Protein AF-A0A8J2NNX3-F1 (afdb_monomer)

Solvent-accessible surface area (backbone atoms only — not comparable to full-atom values): 7946 Å² total; per-residue (Å²): 72,58,47,74,37,87,92,72,39,28,46,31,39,68,64,75,93,62,62,38,69,48,64,54,95,54,69,55,56,80,64,44,54,41,25,38,30,28,72,36,76,46,53,75,44,78,19,30,40,40,38,24,59,62,58,70,90,72,60,88,54,65,80,77,50,51,93,92,36,56,54,78,36,91,60,36,52,43,49,64,31,69,90,48,51,91,69,64,42,64,74,34,50,49,31,35,29,37,44,86,41,35,37,42,38,49,40,95,87,47,73,50,77,45,76,80,49,72,67,92,48,67,27,24,45,35,37,34,62,37,48,41,59,33,28,38,29,63,46,67,72,126

Structure (mmCIF, N/CA/C/O backbone):
data_AF-A0A8J2NNX3-F1
#
_entry.id   AF-A0A8J2NNX3-F1
#
loop_
_atom_site.group_PDB
_atom_site.id
_atom_site.type_symbol
_atom_site.label_atom_id
_atom_site.label_alt_id
_atom_site.label_comp_id
_atom_site.label_asym_id
_atom_site.label_entity_id
_atom_site.label_seq_id
_atom_site.pdbx_PDB_ins_code
_atom_site.Cartn_x
_atom_site.Cartn_y
_atom_site.Cartn_z
_atom_site.occupancy
_atom_site.B_iso_or_equiv
_atom_site.auth_seq_id
_atom_site.auth_comp_id
_atom_site.auth_asym_id
_atom_site.auth_atom_id
_atom_site.pdbx_PDB_model_num
ATOM 1 N N . ASN A 1 1 ? -4.034 -7.018 14.768 1.00 82.81 1 ASN A N 1
ATOM 2 C CA . ASN A 1 1 ? -3.205 -5.822 15.051 1.00 82.81 1 ASN A CA 1
ATOM 3 C C . ASN A 1 1 ? -3.679 -4.604 14.271 1.00 82.81 1 ASN A C 1
ATOM 5 O O . ASN A 1 1 ? -3.514 -3.492 14.761 1.00 82.81 1 ASN A O 1
ATOM 9 N N . ILE A 1 2 ? -4.330 -4.809 13.121 1.00 87.69 2 ILE A N 1
ATOM 10 C CA . ILE A 1 2 ? -5.082 -3.781 12.395 1.00 87.69 2 ILE A CA 1
ATOM 11 C C . ILE A 1 2 ? -6.574 -4.102 12.469 1.00 87.69 2 ILE A C 1
ATOM 13 O O . ILE A 1 2 ? -6.949 -5.272 12.395 1.00 87.69 2 ILE A O 1
ATOM 17 N N . GLU A 1 3 ? -7.391 -3.068 12.614 1.00 91.00 3 GLU A N 1
ATOM 18 C CA . GLU A 1 3 ? -8.832 -3.091 12.386 1.00 91.00 3 GLU A CA 1
ATOM 19 C C . GLU A 1 3 ? -9.129 -2.556 10.983 1.00 91.00 3 GLU A C 1
ATOM 21 O O . GLU A 1 3 ? -8.626 -1.490 10.618 1.00 91.00 3 GLU A O 1
ATOM 26 N N . ILE A 1 4 ? -9.939 -3.282 10.210 1.00 90.69 4 ILE A N 1
ATOM 27 C CA . ILE A 1 4 ? -10.430 -2.821 8.910 1.00 90.69 4 ILE A CA 1
ATOM 28 C C . ILE A 1 4 ? -11.867 -2.327 9.082 1.00 90.69 4 ILE A C 1
ATOM 30 O O . ILE A 1 4 ? -12.736 -3.063 9.545 1.00 90.69 4 ILE A O 1
ATOM 34 N N . LEU A 1 5 ? -12.103 -1.070 8.723 1.00 92.56 5 LEU A N 1
ATOM 35 C CA . LEU A 1 5 ? -13.346 -0.334 8.930 1.00 92.56 5 LEU A CA 1
ATOM 36 C C . LEU A 1 5 ? -13.915 0.153 7.588 1.00 92.56 5 LEU A C 1
ATOM 38 O O . LEU A 1 5 ? -13.290 0.010 6.537 1.00 92.56 5 LEU A O 1
ATOM 42 N N . GLN A 1 6 ? -15.118 0.736 7.633 1.00 90.12 6 GLN A N 1
ATOM 43 C CA . GLN A 1 6 ? -15.771 1.402 6.493 1.00 90.12 6 GLN A CA 1
ATOM 44 C C . GLN A 1 6 ? -15.835 0.544 5.217 1.00 90.12 6 GLN A C 1
ATOM 46 O O . GLN A 1 6 ? -15.585 1.014 4.113 1.00 90.12 6 GLN A O 1
ATOM 51 N N . GLY A 1 7 ? -16.171 -0.739 5.370 1.00 87.50 7 GLY A N 1
ATOM 52 C CA . GLY A 1 7 ? -16.328 -1.642 4.228 1.00 87.50 7 GLY A CA 1
ATOM 53 C C . GLY A 1 7 ? -15.017 -2.025 3.537 1.00 87.50 7 GLY A C 1
ATOM 54 O O . GLY A 1 7 ? -15.062 -2.454 2.392 1.00 87.50 7 GLY A O 1
ATOM 55 N N . GLY A 1 8 ? -13.868 -1.888 4.207 1.00 89.25 8 GLY A N 1
ATOM 56 C CA . GLY A 1 8 ? -12.572 -2.313 3.664 1.00 89.25 8 GLY A CA 1
ATOM 57 C C . GLY A 1 8 ? -11.599 -1.176 3.371 1.00 89.25 8 GLY A C 1
ATOM 58 O O . GLY A 1 8 ? -10.435 -1.435 3.082 1.00 89.25 8 GLY A O 1
ATOM 59 N N . THR A 1 9 ? -12.048 0.076 3.448 1.00 90.19 9 THR A N 1
ATOM 60 C CA . THR A 1 9 ? -11.264 1.229 2.988 1.00 90.19 9 THR A CA 1
ATOM 61 C C . THR A 1 9 ? -10.408 1.857 4.077 1.00 90.19 9 THR A C 1
ATOM 63 O O . THR A 1 9 ? -9.417 2.502 3.752 1.00 90.19 9 THR A O 1
ATOM 66 N N . VAL A 1 10 ? -10.732 1.658 5.359 1.00 93.19 10 VAL A N 1
ATOM 67 C CA . VAL A 1 10 ? -9.996 2.260 6.480 1.00 93.19 10 VAL A CA 1
ATOM 68 C C . VAL A 1 10 ? -9.236 1.195 7.257 1.00 93.19 10 VAL A C 1
ATOM 70 O O . VAL A 1 10 ? -9.829 0.232 7.729 1.00 93.19 10 VAL A O 1
ATOM 73 N N . ALA A 1 11 ? -7.935 1.403 7.448 1.00 92.50 11 ALA A N 1
ATOM 74 C CA . ALA A 1 11 ? -7.062 0.560 8.256 1.00 92.50 11 ALA A CA 1
ATOM 75 C C . ALA A 1 11 ? -6.572 1.332 9.487 1.00 92.50 11 ALA A C 1
ATOM 77 O O . ALA A 1 11 ? -5.859 2.331 9.363 1.00 92.50 11 ALA A O 1
ATOM 78 N N . LYS A 1 12 ? -6.931 0.858 10.682 1.00 92.31 12 LYS A N 1
ATOM 79 C CA . LYS A 1 12 ? -6.552 1.464 11.965 1.00 92.31 12 LYS A CA 1
ATOM 80 C C . LYS A 1 12 ? -5.660 0.527 12.770 1.00 92.31 12 LYS A C 1
ATOM 82 O O . LYS A 1 12 ? -6.015 -0.625 13.008 1.00 92.31 12 LYS A O 1
ATOM 87 N N . THR A 1 13 ? -4.511 1.011 13.235 1.00 89.94 13 THR A N 1
ATOM 88 C CA . THR A 1 13 ? -3.661 0.248 14.159 1.00 89.94 13 THR A CA 1
ATOM 89 C C . THR A 1 13 ? -4.328 0.184 15.532 1.00 89.94 13 THR A C 1
ATOM 91 O O . THR A 1 13 ? -4.681 1.229 16.080 1.00 89.94 13 THR A O 1
ATOM 94 N N . ILE A 1 14 ? -4.465 -1.016 16.100 1.00 83.62 14 ILE A N 1
ATOM 95 C CA . ILE A 1 14 ? -4.967 -1.200 17.468 1.00 83.62 14 ILE A CA 1
ATOM 96 C C . ILE A 1 14 ? -3.770 -1.265 18.427 1.00 83.62 14 ILE A C 1
ATOM 98 O O . ILE A 1 14 ? -3.362 -0.251 18.976 1.00 83.62 14 ILE A O 1
ATOM 102 N N . GLN A 1 15 ? -3.176 -2.452 18.583 1.00 73.38 15 GLN A N 1
ATOM 103 C CA . GLN A 1 15 ? -1.977 -2.739 19.373 1.00 73.38 15 GLN A CA 1
ATOM 104 C C . GLN A 1 15 ? -1.273 -3.978 18.798 1.00 73.38 15 GLN A C 1
ATOM 106 O O . GLN A 1 15 ? -1.914 -4.851 18.200 1.00 73.38 15 GLN A O 1
ATOM 111 N N . GLY A 1 16 ? 0.046 -4.061 18.977 1.00 70.31 16 GLY A N 1
ATOM 112 C CA . GLY A 1 16 ? 0.861 -5.216 18.600 1.00 70.31 16 GLY A CA 1
ATOM 113 C C . GLY A 1 16 ? 2.276 -4.835 18.162 1.00 70.31 16 GLY A C 1
ATOM 114 O O . GLY A 1 16 ? 2.608 -3.659 18.070 1.00 70.31 16 GLY A O 1
ATOM 115 N N . TYR A 1 17 ? 3.096 -5.844 17.866 1.00 66.12 17 TYR A N 1
ATOM 116 C CA . TYR A 1 17 ? 4.494 -5.672 17.435 1.00 66.12 17 TYR A CA 1
ATOM 117 C C . TYR A 1 17 ? 4.780 -6.248 16.034 1.00 66.12 17 TYR A C 1
ATOM 119 O O . TYR A 1 17 ? 5.909 -6.204 15.566 1.00 66.12 17 TYR A O 1
ATOM 127 N N . SER A 1 18 ? 3.774 -6.816 15.360 1.00 67.12 18 SER A N 1
ATOM 128 C CA . SER A 1 18 ? 3.903 -7.457 14.039 1.00 67.12 18 SER A CA 1
ATOM 129 C C . SER A 1 18 ? 2.583 -7.422 13.258 1.00 67.12 18 SER A C 1
ATOM 131 O O . SER A 1 18 ? 1.568 -6.989 13.800 1.00 67.12 18 SER A O 1
ATOM 133 N N . ARG A 1 19 ? 2.548 -7.923 12.014 1.00 69.12 19 ARG A N 1
ATOM 134 C CA . ARG A 1 19 ? 1.306 -8.115 11.225 1.00 69.12 19 ARG A CA 1
ATOM 135 C C . ARG A 1 19 ? 0.522 -6.816 10.993 1.00 69.12 19 ARG A C 1
ATOM 137 O O . ARG A 1 19 ? -0.681 -6.752 11.255 1.00 69.12 19 ARG A O 1
ATOM 144 N N . PHE A 1 20 ? 1.221 -5.794 10.507 1.00 83.50 20 PHE A N 1
ATOM 145 C CA . PHE A 1 20 ? 0.649 -4.494 10.165 1.00 83.50 20 PHE A CA 1
ATOM 146 C C . PHE A 1 20 ? 0.503 -4.283 8.651 1.00 83.50 20 PHE A C 1
ATOM 148 O O . PHE A 1 20 ? 0.534 -3.160 8.168 1.00 83.50 20 PHE A O 1
ATOM 155 N N . ILE A 1 21 ? 0.329 -5.361 7.892 1.00 89.06 21 ILE A N 1
ATOM 156 C CA . ILE A 1 21 ? 0.328 -5.307 6.431 1.00 89.06 21 ILE A CA 1
ATOM 157 C C . ILE A 1 21 ? -1.111 -5.371 5.925 1.00 89.06 21 ILE A C 1
ATOM 159 O O . ILE A 1 21 ? -1.865 -6.266 6.311 1.00 89.06 21 ILE A O 1
ATOM 163 N N . VAL A 1 22 ? -1.472 -4.437 5.050 1.00 90.88 22 VAL A N 1
ATOM 164 C CA . VAL A 1 22 ? -2.743 -4.410 4.320 1.00 90.88 22 VAL A CA 1
ATOM 165 C C . VAL A 1 22 ? -2.486 -4.370 2.819 1.00 90.88 22 VAL A C 1
ATOM 167 O O . VAL A 1 22 ? -1.443 -3.895 2.367 1.00 90.88 22 VAL A O 1
ATOM 170 N N . PHE A 1 23 ? -3.448 -4.874 2.055 1.00 93.00 23 PHE A N 1
ATOM 171 C CA . PHE A 1 23 ? -3.396 -4.951 0.599 1.00 93.00 23 PHE A CA 1
ATOM 172 C C . PHE A 1 23 ? -4.667 -4.352 -0.000 1.00 93.00 23 PHE A C 1
ATOM 174 O O . PHE A 1 23 ? -5.698 -4.309 0.672 1.00 93.00 23 PHE A O 1
ATOM 181 N N . THR A 1 24 ? -4.617 -3.944 -1.268 1.00 93.00 24 THR A N 1
ATOM 182 C CA . THR A 1 24 ? -5.851 -3.780 -2.048 1.00 93.00 24 THR A CA 1
ATOM 183 C C . THR A 1 24 ? -6.567 -5.123 -2.181 1.00 93.00 24 THR A C 1
ATOM 185 O O . THR A 1 24 ? -5.941 -6.181 -2.175 1.00 93.00 24 THR A O 1
ATOM 188 N N . ASP A 1 25 ? -7.889 -5.090 -2.298 1.00 91.31 25 ASP A N 1
ATOM 189 C CA . ASP A 1 25 ? -8.729 -6.283 -2.457 1.00 91.31 25 ASP A CA 1
ATOM 190 C C . ASP A 1 25 ? -8.695 -6.847 -3.887 1.00 91.31 25 ASP A C 1
ATOM 192 O O . ASP A 1 25 ? -8.944 -8.032 -4.106 1.00 91.31 25 ASP A O 1
ATOM 196 N N . ARG A 1 26 ? -8.318 -6.011 -4.859 1.00 93.31 26 ARG A N 1
ATOM 197 C CA . ARG A 1 26 ? -8.126 -6.380 -6.261 1.00 93.31 26 ARG A CA 1
ATOM 198 C C . ARG A 1 26 ? -6.739 -6.009 -6.791 1.00 93.31 26 ARG A C 1
ATOM 200 O O . ARG A 1 26 ? -6.072 -5.128 -6.231 1.00 93.31 26 ARG A O 1
ATOM 207 N N . PRO A 1 27 ? -6.336 -6.621 -7.918 1.00 94.25 27 PRO A N 1
ATOM 208 C CA . PRO A 1 27 ? -5.213 -6.134 -8.693 1.00 94.25 27 PRO A CA 1
ATOM 209 C C . PRO A 1 27 ? -5.405 -4.681 -9.142 1.00 94.25 27 PRO A C 1
ATOM 211 O O . PRO A 1 27 ? -6.515 -4.241 -9.457 1.00 94.25 27 PRO A O 1
ATOM 214 N N . VAL A 1 28 ? -4.290 -3.969 -9.212 1.00 91.56 28 VAL A N 1
ATOM 215 C CA . VAL A 1 28 ? -4.136 -2.597 -9.685 1.00 91.56 28 VAL A CA 1
ATOM 216 C C . VAL A 1 28 ? -3.559 -2.646 -11.098 1.00 91.56 28 VAL A C 1
ATOM 218 O O . VAL A 1 28 ? -2.609 -3.388 -11.368 1.00 91.56 28 VAL A O 1
ATOM 221 N N . ASN A 1 29 ? -4.128 -1.866 -12.013 1.00 90.88 29 ASN A N 1
ATOM 222 C CA . ASN A 1 29 ? -3.640 -1.794 -13.385 1.00 90.88 29 ASN A CA 1
ATOM 223 C C . ASN A 1 29 ? -2.346 -0.976 -13.486 1.00 90.88 29 ASN A C 1
ATOM 225 O O . ASN A 1 29 ? -2.053 -0.096 -12.676 1.00 90.88 29 ASN A O 1
ATOM 229 N N . VAL A 1 30 ? -1.571 -1.217 -14.542 1.00 89.44 30 VAL A N 1
ATOM 230 C CA . VAL A 1 30 ? -0.433 -0.351 -14.867 1.00 89.44 30 VAL A CA 1
ATOM 231 C C . VAL A 1 30 ? -0.941 1.072 -15.125 1.00 89.44 30 VAL A C 1
ATOM 233 O O . VAL A 1 30 ? -1.893 1.276 -15.874 1.00 89.44 30 VAL A O 1
ATOM 236 N N . ASN A 1 31 ? -0.270 2.053 -14.526 1.00 88.62 31 ASN A N 1
ATOM 237 C CA . ASN A 1 31 ? -0.619 3.476 -14.474 1.00 88.62 31 ASN A CA 1
ATOM 238 C C . ASN A 1 31 ? -1.875 3.829 -13.659 1.00 88.62 31 ASN A C 1
ATOM 240 O O . ASN A 1 31 ? -2.218 5.008 -13.589 1.00 88.62 31 ASN A O 1
ATOM 244 N N . GLU A 1 32 ? -2.530 2.865 -13.012 1.00 89.81 32 GLU A N 1
ATOM 245 C CA . GLU A 1 32 ? -3.597 3.156 -12.056 1.00 89.81 32 GLU A CA 1
ATOM 246 C C . GLU A 1 32 ? -2.998 3.745 -10.775 1.00 89.81 32 GLU A C 1
ATOM 248 O O . GLU A 1 32 ? -2.042 3.210 -10.203 1.00 89.81 32 GLU A O 1
ATOM 253 N N . LYS A 1 33 ? -3.545 4.884 -10.349 1.00 87.56 33 LYS A N 1
ATOM 254 C CA . LYS A 1 33 ? -3.095 5.603 -9.159 1.00 87.56 33 LYS A CA 1
ATOM 255 C C . LYS A 1 33 ? -3.770 5.048 -7.919 1.00 87.56 33 LYS A C 1
ATOM 257 O O . LYS A 1 33 ? -4.994 5.010 -7.832 1.00 87.56 33 LYS A O 1
ATOM 262 N N . VAL A 1 34 ? -2.958 4.704 -6.931 1.00 89.19 34 VAL A N 1
ATOM 263 C CA . VAL A 1 34 ? -3.413 4.298 -5.606 1.00 89.19 34 VAL A CA 1
ATOM 264 C C . VAL A 1 34 ? -3.017 5.383 -4.620 1.00 89.19 34 VAL A C 1
ATOM 266 O O . VAL A 1 34 ? -1.832 5.666 -4.454 1.00 89.19 34 VAL A O 1
ATOM 269 N N . GLY A 1 35 ? -4.002 6.006 -3.982 1.00 89.25 35 GLY A N 1
ATOM 270 C CA . GLY A 1 35 ? -3.788 6.945 -2.891 1.00 89.25 35 GLY A CA 1
ATOM 271 C C . GLY A 1 35 ? -4.028 6.274 -1.547 1.00 89.25 35 GLY A C 1
ATOM 272 O O . GLY A 1 35 ? -5.029 5.588 -1.360 1.00 89.25 35 GLY A O 1
ATOM 273 N N . PHE A 1 36 ? -3.140 6.501 -0.586 1.00 89.31 36 PHE A N 1
ATOM 274 C CA . PHE A 1 36 ? -3.436 6.266 0.824 1.00 89.31 36 PHE A CA 1
ATOM 275 C C . PHE A 1 36 ? -3.385 7.588 1.567 1.00 89.31 36 PHE A C 1
ATOM 277 O O . PHE A 1 36 ? -2.355 8.259 1.590 1.00 89.31 36 PHE A O 1
ATOM 284 N N . ARG A 1 37 ? -4.495 7.971 2.188 1.00 90.75 37 ARG A N 1
ATOM 285 C CA . ARG A 1 37 ? -4.585 9.193 2.981 1.00 90.75 37 ARG A CA 1
ATOM 286 C C . ARG A 1 37 ? -4.405 8.867 4.456 1.00 90.75 37 ARG A C 1
ATOM 288 O O . ARG A 1 37 ? -5.086 7.989 4.988 1.00 90.75 37 ARG A O 1
ATOM 295 N N . LEU A 1 38 ? -3.508 9.583 5.128 1.00 90.31 38 LEU A N 1
ATOM 296 C CA . LEU A 1 38 ? -3.309 9.436 6.568 1.00 90.31 38 LEU A CA 1
ATOM 297 C C . LEU A 1 38 ? -4.394 10.218 7.316 1.00 90.31 38 LEU A C 1
ATOM 299 O O . LEU A 1 38 ? -4.371 11.441 7.313 1.00 90.31 38 LEU A O 1
ATOM 303 N N . LEU A 1 39 ? -5.334 9.539 7.967 1.00 92.31 39 LEU A N 1
ATOM 304 C CA . LEU A 1 39 ? -6.410 10.184 8.732 1.00 92.31 39 LEU A CA 1
ATOM 305 C C . LEU A 1 39 ? -5.985 10.565 10.153 1.00 92.31 39 LEU A C 1
ATOM 307 O O . LEU A 1 39 ? -6.479 11.545 10.695 1.00 92.31 39 LEU A O 1
ATOM 311 N N . GLN A 1 40 ? -5.081 9.789 10.754 1.00 92.88 40 GLN A N 1
ATOM 312 C CA . GLN A 1 40 ? -4.580 10.031 12.107 1.00 92.88 40 GLN A CA 1
ATOM 313 C C . GLN A 1 40 ? -3.090 9.705 12.174 1.00 92.88 40 GLN A C 1
ATOM 315 O O . GLN A 1 40 ? -2.696 8.572 11.883 1.00 92.88 40 GLN A O 1
ATOM 320 N N . LYS A 1 41 ? -2.269 10.676 12.586 1.00 88.44 41 LYS A N 1
ATOM 321 C CA . LYS A 1 41 ? -0.816 10.540 12.703 1.00 88.44 41 LYS A CA 1
ATOM 322 C C . LYS A 1 41 ? -0.425 10.251 14.148 1.00 88.44 41 LYS A C 1
ATOM 324 O O . LYS A 1 41 ? -0.243 11.151 14.962 1.00 88.44 41 LYS A O 1
ATOM 329 N N . GLY A 1 42 ? -0.248 8.969 14.440 1.00 88.69 42 GLY A N 1
ATOM 330 C CA . GLY A 1 42 ? 0.463 8.506 15.626 1.00 88.69 42 GLY A CA 1
ATOM 331 C C . GLY A 1 42 ? 1.964 8.325 15.372 1.00 88.69 42 GLY A C 1
ATOM 332 O O . GLY A 1 42 ? 2.583 9.067 14.606 1.00 88.69 42 GLY A O 1
ATOM 333 N N . TRP A 1 43 ? 2.557 7.314 16.007 1.00 86.12 43 TRP A N 1
ATOM 334 C CA . TRP A 1 43 ? 3.957 6.943 15.793 1.00 86.12 43 TRP A CA 1
ATOM 335 C C . TRP A 1 43 ? 4.080 5.991 14.603 1.00 86.12 43 TRP A C 1
ATOM 337 O O . TRP A 1 43 ? 3.559 4.879 14.662 1.00 86.12 43 TRP A O 1
ATOM 347 N N . LEU A 1 44 ? 4.759 6.421 13.536 1.00 83.75 44 LEU A N 1
ATOM 348 C CA . LEU A 1 44 ? 5.031 5.607 12.348 1.00 83.75 44 LEU A CA 1
ATOM 349 C C . LEU A 1 44 ? 6.411 4.959 12.489 1.00 83.75 44 LEU A C 1
ATOM 351 O O . LEU A 1 44 ? 7.408 5.658 12.670 1.00 83.75 44 LEU A O 1
ATOM 355 N N . GLY A 1 45 ? 6.457 3.633 12.425 1.00 82.19 45 GLY A N 1
ATOM 356 C CA . GLY A 1 45 ? 7.693 2.859 12.457 1.00 82.19 45 GLY A CA 1
ATOM 357 C C . GLY A 1 45 ? 8.312 2.677 11.069 1.00 82.19 45 GLY A C 1
ATOM 358 O O . GLY A 1 45 ? 7.944 3.340 10.100 1.00 82.19 45 GLY A O 1
ATOM 359 N N . ALA A 1 46 ? 9.245 1.728 10.961 1.00 80.81 46 ALA A N 1
ATOM 360 C CA . ALA A 1 46 ? 9.945 1.374 9.720 1.00 80.81 46 ALA A CA 1
ATOM 361 C C . ALA A 1 46 ? 9.096 0.534 8.738 1.00 80.81 46 ALA A C 1
ATOM 363 O O . ALA A 1 46 ? 9.608 -0.376 8.090 1.00 80.81 46 ALA A O 1
ATOM 364 N N . GLY A 1 47 ? 7.794 0.822 8.658 1.00 86.50 47 GLY A N 1
ATOM 365 C CA . GLY A 1 47 ? 6.906 0.234 7.661 1.00 86.50 47 GLY A CA 1
ATOM 366 C C . GLY A 1 47 ? 7.206 0.755 6.254 1.00 86.50 47 GLY A C 1
ATOM 367 O O . GLY A 1 47 ? 8.211 1.429 6.008 1.00 86.50 47 GLY A O 1
ATOM 368 N N . GLY A 1 48 ? 6.311 0.489 5.313 1.00 88.44 48 GLY A N 1
ATOM 369 C CA . GLY A 1 48 ? 6.5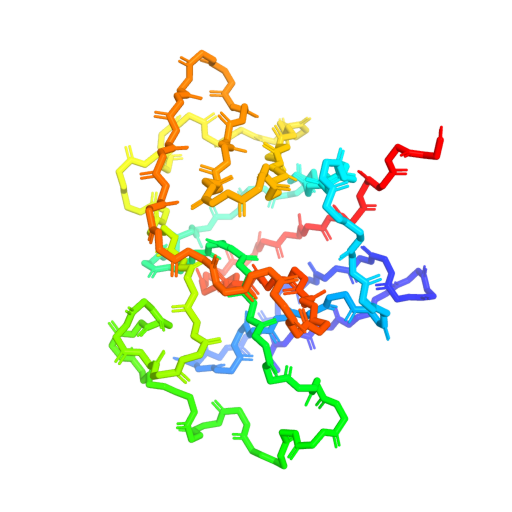28 0.881 3.930 1.00 88.44 48 GLY A CA 1
ATOM 370 C C . GLY A 1 48 ? 5.304 0.732 3.049 1.00 88.44 48 GLY A C 1
ATOM 371 O O . GLY A 1 48 ? 4.223 0.357 3.492 1.00 88.44 48 GLY A O 1
ATOM 372 N N . PHE A 1 49 ? 5.489 1.028 1.773 1.00 88.62 49 PHE A N 1
ATOM 373 C CA . PHE A 1 49 ? 4.429 0.996 0.772 1.00 88.62 49 PHE A CA 1
ATOM 374 C C . PHE A 1 49 ? 4.981 0.494 -0.555 1.00 88.62 49 PHE A C 1
ATOM 376 O O . PHE A 1 49 ? 6.163 0.683 -0.859 1.00 88.62 49 PHE A O 1
ATOM 383 N N . GLY A 1 50 ? 4.132 -0.130 -1.365 1.00 91.75 50 GLY A N 1
ATOM 384 C CA . GLY A 1 50 ? 4.518 -0.504 -2.713 1.00 91.75 50 GLY A CA 1
ATOM 385 C C . GLY A 1 50 ? 3.560 -1.455 -3.405 1.00 91.75 50 GLY A C 1
ATOM 386 O O . GLY A 1 50 ? 2.352 -1.379 -3.202 1.00 91.75 50 GLY A O 1
ATOM 387 N N . PHE A 1 51 ? 4.112 -2.365 -4.209 1.00 93.00 51 PHE A N 1
ATOM 388 C CA . PHE A 1 51 ? 3.347 -3.398 -4.909 1.00 93.00 51 PHE A CA 1
ATOM 389 C C . PHE A 1 51 ? 3.867 -4.803 -4.617 1.00 93.00 51 PHE A C 1
ATOM 391 O O . PHE A 1 51 ? 5.044 -5.003 -4.313 1.00 93.00 51 PHE A O 1
ATOM 398 N N . THR A 1 52 ? 2.993 -5.792 -4.776 1.00 93.94 52 THR A N 1
ATOM 399 C CA . THR A 1 52 ? 3.352 -7.209 -4.779 1.00 93.94 52 THR A CA 1
ATOM 400 C C . THR A 1 52 ? 2.651 -7.957 -5.906 1.00 93.94 52 THR A C 1
ATOM 402 O O . THR A 1 52 ? 1.550 -7.588 -6.295 1.00 93.94 52 THR A O 1
ATOM 405 N N . ASN A 1 53 ? 3.268 -9.024 -6.417 1.00 94.69 53 ASN A N 1
ATOM 406 C CA . ASN A 1 53 ? 2.612 -9.983 -7.315 1.00 94.69 53 ASN A CA 1
ATOM 407 C C . ASN A 1 53 ? 2.086 -11.230 -6.579 1.00 94.69 53 ASN A C 1
ATOM 409 O O . ASN A 1 53 ? 1.726 -12.225 -7.214 1.00 94.69 53 ASN A O 1
ATOM 413 N N . LYS A 1 54 ? 2.104 -11.206 -5.243 1.00 92.88 54 LYS A N 1
ATOM 414 C CA . LYS A 1 54 ? 1.499 -12.229 -4.396 1.00 92.88 54 LYS A CA 1
ATOM 415 C C . LYS A 1 54 ? 0.031 -11.881 -4.212 1.00 92.88 54 LYS A C 1
ATOM 417 O O . LYS A 1 54 ? -0.281 -10.828 -3.670 1.00 92.88 54 LYS A O 1
ATOM 422 N N . ASP A 1 55 ? -0.843 -12.784 -4.636 1.00 92.94 55 ASP A N 1
ATOM 423 C CA . ASP A 1 55 ? -2.274 -12.663 -4.376 1.00 92.94 55 ASP A CA 1
ATOM 424 C C . ASP A 1 55 ? -2.511 -12.652 -2.852 1.00 92.94 55 ASP A C 1
ATOM 426 O O . ASP A 1 55 ? -2.145 -13.638 -2.195 1.00 92.94 55 ASP A O 1
ATOM 430 N N . PRO A 1 56 ? -3.108 -11.592 -2.274 1.00 91.62 56 PRO A N 1
ATOM 431 C CA . PRO A 1 56 ? -3.417 -11.524 -0.850 1.00 91.62 56 PRO A CA 1
ATOM 432 C C . PRO A 1 56 ? -4.249 -12.711 -0.354 1.00 91.62 56 PRO A C 1
ATOM 434 O O . PRO A 1 56 ? -4.034 -13.171 0.766 1.00 91.62 56 PRO A O 1
ATOM 437 N N . ALA A 1 57 ? -5.127 -13.277 -1.191 1.00 91.00 57 ALA A N 1
ATOM 438 C CA . ALA A 1 57 ? -5.925 -14.453 -0.841 1.00 91.00 57 ALA A CA 1
ATOM 439 C C . ALA A 1 57 ? -5.079 -15.732 -0.697 1.00 91.00 57 ALA A C 1
ATOM 441 O O . ALA A 1 57 ? -5.492 -16.689 -0.040 1.00 91.00 57 ALA A O 1
ATOM 442 N N . SER A 1 58 ? -3.878 -15.759 -1.285 1.00 89.50 58 SER A N 1
ATOM 443 C CA . SER A 1 58 ? -2.930 -16.872 -1.158 1.00 89.50 58 SER A CA 1
ATOM 444 C C . SER 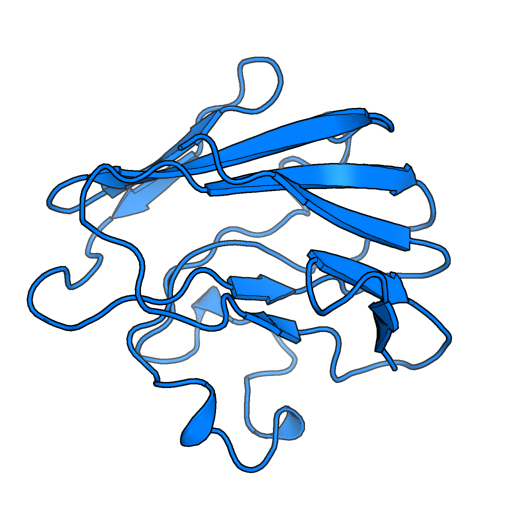A 1 58 ? -2.033 -16.776 0.086 1.00 89.50 58 SER A C 1
ATOM 446 O O . SER A 1 58 ? -1.397 -17.766 0.464 1.00 89.50 58 SER A O 1
ATOM 448 N N . ILE A 1 59 ? -1.982 -15.614 0.750 1.00 86.31 59 ILE A N 1
ATOM 449 C CA . ILE A 1 59 ? -1.125 -15.371 1.916 1.00 86.31 59 ILE A CA 1
ATOM 450 C C . ILE A 1 59 ? -1.813 -15.926 3.166 1.00 86.31 59 ILE A C 1
ATOM 452 O O . ILE A 1 59 ? -2.692 -15.302 3.754 1.00 86.31 59 ILE A O 1
ATOM 456 N N . ARG A 1 60 ? -1.396 -17.120 3.597 1.00 80.25 60 ARG A N 1
ATOM 457 C CA . ARG A 1 60 ? -1.990 -17.805 4.760 1.00 80.25 60 ARG A CA 1
ATOM 458 C C . ARG A 1 60 ? -1.560 -17.220 6.104 1.00 80.25 60 ARG A C 1
ATOM 460 O O . ARG A 1 60 ? -2.335 -17.255 7.055 1.00 80.25 60 ARG A O 1
ATOM 467 N N . ASN A 1 61 ? -0.333 -16.711 6.196 1.00 80.62 61 ASN A N 1
ATOM 468 C CA . ASN A 1 61 ? 0.209 -16.157 7.429 1.00 80.62 61 ASN A CA 1
ATOM 469 C C . ASN A 1 61 ? 1.089 -14.938 7.135 1.00 80.62 61 ASN A C 1
ATOM 471 O O . ASN A 1 61 ? 2.155 -15.049 6.539 1.00 80.62 61 ASN A O 1
ATOM 475 N N . LEU A 1 62 ? 0.662 -13.764 7.604 1.00 78.19 62 LEU A N 1
ATOM 476 C CA . LEU A 1 62 ? 1.435 -12.526 7.457 1.00 78.19 62 LEU A CA 1
ATOM 477 C C . LEU A 1 62 ? 2.759 -12.557 8.229 1.00 78.19 62 LEU A C 1
ATOM 479 O O . LEU A 1 62 ? 3.640 -11.767 7.920 1.00 78.19 62 LEU A O 1
ATOM 483 N N . ALA A 1 63 ? 2.910 -13.440 9.223 1.00 71.44 63 ALA A N 1
ATOM 484 C CA . ALA A 1 63 ? 4.178 -13.603 9.932 1.00 71.44 63 ALA A CA 1
ATOM 485 C C . ALA A 1 63 ? 5.281 -14.226 9.057 1.00 71.44 63 ALA A C 1
ATOM 487 O O . ALA A 1 63 ? 6.452 -14.106 9.402 1.00 71.44 63 ALA A O 1
ATOM 488 N N . ASP A 1 64 ? 4.914 -14.854 7.935 1.00 71.56 64 ASP A N 1
ATOM 489 C CA . ASP A 1 64 ? 5.871 -15.404 6.970 1.00 71.56 64 ASP A CA 1
ATOM 490 C C . ASP A 1 64 ? 6.436 -14.306 6.047 1.00 71.56 64 ASP A C 1
ATOM 492 O O . ASP A 1 64 ? 7.430 -14.519 5.352 1.00 71.56 64 ASP A O 1
ATOM 496 N N . LEU A 1 65 ? 5.812 -13.120 6.029 1.00 76.44 65 LEU A N 1
ATOM 497 C CA . LEU A 1 65 ? 6.356 -11.941 5.363 1.00 76.44 65 LEU A CA 1
ATOM 498 C C . LEU A 1 65 ? 7.449 -11.338 6.256 1.00 76.44 65 LEU A C 1
ATOM 500 O O . LEU A 1 65 ? 7.264 -11.198 7.464 1.00 76.44 65 LEU A O 1
ATOM 504 N N . ASN A 1 66 ? 8.607 -11.029 5.664 1.00 65.69 66 ASN A N 1
ATOM 505 C CA . ASN A 1 66 ? 9.843 -10.754 6.399 1.00 65.69 66 ASN A CA 1
ATOM 506 C C . ASN A 1 66 ? 9.667 -9.655 7.478 1.00 65.69 66 ASN A C 1
ATOM 508 O O . ASN A 1 66 ? 9.324 -8.523 7.124 1.00 65.69 66 ASN A O 1
ATOM 512 N N . PRO A 1 67 ? 9.980 -9.925 8.766 1.00 58.44 67 PRO A N 1
ATOM 513 C CA . PRO A 1 67 ? 9.913 -8.923 9.836 1.00 58.44 67 PRO A CA 1
ATOM 514 C C . PRO A 1 67 ? 10.915 -7.767 9.671 1.00 58.44 67 PRO A C 1
ATOM 516 O O . PRO A 1 67 ? 10.738 -6.719 10.284 1.00 58.44 67 PRO A O 1
ATOM 519 N N . HIS A 1 68 ? 11.955 -7.934 8.848 1.00 60.75 68 HIS A N 1
ATOM 520 C CA . HIS A 1 68 ? 12.947 -6.904 8.518 1.00 60.75 68 HIS A CA 1
ATOM 521 C C . HIS A 1 68 ? 12.542 -6.019 7.326 1.00 60.75 68 HIS A C 1
ATOM 523 O O . HIS A 1 68 ? 13.333 -5.185 6.887 1.00 60.75 68 HIS A O 1
ATOM 529 N N . GLY A 1 69 ? 11.328 -6.197 6.795 1.00 71.06 69 GLY A N 1
ATOM 530 C CA . GLY A 1 69 ? 10.746 -5.340 5.769 1.00 71.06 69 GLY A CA 1
ATOM 531 C C . GLY A 1 69 ? 10.424 -6.068 4.466 1.00 71.06 69 GLY A C 1
ATOM 532 O O . GLY A 1 69 ? 11.158 -6.942 3.990 1.00 71.06 69 GLY A O 1
ATOM 533 N N . LEU A 1 70 ? 9.321 -5.647 3.846 1.00 81.12 70 LEU A N 1
ATOM 534 C CA . LEU A 1 70 ? 8.779 -6.243 2.625 1.00 81.12 70 LEU A CA 1
ATOM 535 C C . LEU A 1 70 ? 9.730 -6.168 1.424 1.00 81.12 70 LEU A C 1
ATOM 537 O O . LEU A 1 70 ? 9.728 -7.079 0.604 1.00 81.12 70 LEU A O 1
ATOM 541 N N . GLY A 1 71 ? 10.592 -5.151 1.342 1.00 80.12 71 GLY A N 1
ATOM 542 C CA . GLY A 1 71 ? 11.434 -4.903 0.162 1.00 80.12 71 GLY A CA 1
ATOM 543 C C . GLY A 1 71 ? 12.489 -5.976 -0.124 1.00 80.12 71 GLY A C 1
ATOM 544 O O . GLY A 1 71 ? 13.029 -6.027 -1.223 1.00 80.12 71 GLY A O 1
ATOM 545 N N . THR A 1 72 ? 12.773 -6.851 0.841 1.00 81.19 72 THR A N 1
ATOM 546 C CA . THR A 1 72 ? 13.687 -7.996 0.668 1.00 81.19 72 THR A CA 1
ATOM 547 C C . THR A 1 72 ? 12.952 -9.301 0.348 1.00 81.19 72 THR A C 1
ATOM 549 O O . THR A 1 72 ? 13.586 -10.320 0.078 1.00 81.19 72 THR A O 1
ATOM 552 N N . THR A 1 73 ? 11.616 -9.291 0.374 1.00 85.81 73 THR A N 1
ATOM 553 C CA . THR A 1 73 ? 10.788 -10.473 0.121 1.00 85.81 73 THR A CA 1
ATOM 554 C C . THR A 1 73 ? 10.555 -10.629 -1.387 1.00 85.81 73 THR A C 1
ATOM 556 O O . THR A 1 73 ? 10.042 -9.707 -2.024 1.00 85.81 73 THR A O 1
ATOM 559 N N . PRO A 1 74 ? 10.874 -11.783 -2.003 1.00 88.25 74 PRO A N 1
ATOM 560 C CA . PRO A 1 74 ? 10.653 -11.985 -3.432 1.00 88.25 74 PRO A CA 1
ATOM 561 C C . PRO A 1 74 ? 9.195 -11.767 -3.854 1.00 88.25 74 PR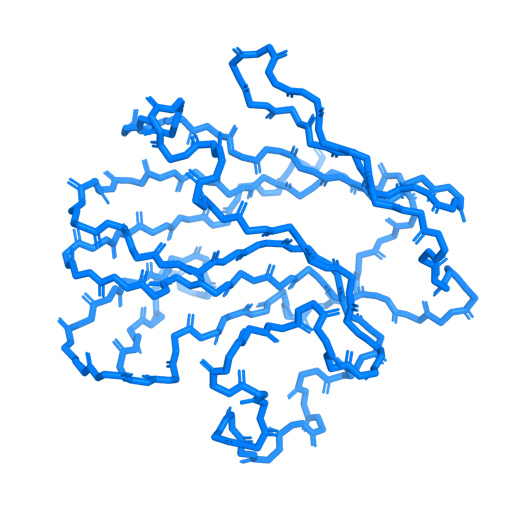O A C 1
ATOM 563 O O . PRO A 1 74 ? 8.269 -12.361 -3.294 1.00 88.25 74 PRO A O 1
ATOM 566 N N . GLY A 1 75 ? 9.002 -10.955 -4.895 1.00 90.75 75 GLY A N 1
ATOM 567 C CA . GLY A 1 75 ? 7.675 -10.569 -5.383 1.00 90.75 75 GLY A CA 1
ATOM 568 C C . GLY A 1 75 ? 7.071 -9.362 -4.664 1.00 90.75 75 GLY A C 1
ATOM 569 O O . GLY A 1 75 ? 5.884 -9.104 -4.844 1.00 90.75 75 GLY A O 1
ATOM 570 N N . PHE A 1 76 ? 7.856 -8.636 -3.866 1.00 91.81 76 PHE A N 1
ATOM 571 C CA . PHE A 1 76 ? 7.496 -7.346 -3.283 1.00 91.81 76 PHE A CA 1
ATOM 572 C C . PHE A 1 76 ? 8.446 -6.257 -3.786 1.00 91.81 76 PHE A C 1
ATOM 574 O O . PHE A 1 76 ? 9.658 -6.449 -3.852 1.00 91.81 76 PHE A O 1
ATOM 581 N N . TRP A 1 77 ? 7.881 -5.098 -4.112 1.00 92.00 77 TRP A N 1
ATOM 582 C CA . TRP A 1 77 ? 8.601 -3.894 -4.516 1.00 92.00 77 TRP A CA 1
ATOM 583 C C . TRP A 1 77 ? 8.098 -2.742 -3.661 1.00 92.00 77 TRP A C 1
ATOM 585 O O . TRP A 1 77 ? 7.080 -2.129 -3.980 1.00 92.00 77 TRP A O 1
ATOM 595 N N . THR A 1 78 ? 8.782 -2.485 -2.548 1.00 89.44 78 THR A N 1
ATOM 596 C CA . THR A 1 78 ? 8.331 -1.527 -1.532 1.00 89.44 78 THR A CA 1
ATOM 597 C C . THR A 1 78 ? 9.422 -0.547 -1.141 1.00 89.44 78 THR A C 1
ATOM 599 O O . THR A 1 78 ? 10.590 -0.921 -1.067 1.00 89.44 78 THR A O 1
ATOM 602 N N . SER A 1 79 ? 9.026 0.682 -0.827 1.00 86.25 79 SER A N 1
ATOM 603 C CA . SER A 1 79 ? 9.889 1.686 -0.209 1.00 86.25 79 SER A CA 1
ATOM 604 C C . SER A 1 79 ? 9.593 1.787 1.279 1.00 86.25 79 SER A C 1
ATOM 606 O O . SER A 1 79 ? 8.444 1.635 1.695 1.00 86.25 79 SER A O 1
ATOM 608 N N . SER A 1 80 ? 10.626 2.082 2.066 1.00 85.75 80 SER A N 1
ATOM 609 C CA . SER A 1 80 ? 10.486 2.356 3.495 1.00 85.75 80 SER A CA 1
ATOM 610 C C . SER A 1 80 ? 9.867 3.734 3.737 1.00 85.75 80 SER A C 1
ATOM 612 O O . SER A 1 80 ? 10.092 4.676 2.971 1.00 85.75 80 SER A O 1
ATOM 614 N N . PHE A 1 81 ? 9.126 3.862 4.837 1.00 85.12 81 PHE A N 1
ATOM 615 C CA . PHE A 1 81 ? 8.713 5.153 5.373 1.00 85.12 81 PHE A CA 1
ATOM 616 C C . PHE A 1 81 ? 9.836 5.908 6.073 1.00 85.12 81 PHE A C 1
ATOM 618 O O . PHE A 1 81 ? 9.707 7.118 6.230 1.00 85.12 81 PHE A O 1
ATOM 625 N N . THR A 1 82 ? 10.925 5.247 6.476 1.00 82.19 82 THR A N 1
ATOM 626 C CA . THR A 1 82 ? 12.023 5.871 7.234 1.00 82.19 82 THR A CA 1
ATOM 627 C C . THR A 1 82 ? 12.495 7.172 6.583 1.00 82.19 82 THR A C 1
ATOM 629 O O . THR A 1 82 ? 12.536 8.204 7.254 1.00 82.19 82 THR A O 1
ATOM 632 N N . ASP A 1 83 ? 12.713 7.149 5.268 1.00 77.44 83 ASP A N 1
ATOM 633 C CA . ASP A 1 83 ? 13.276 8.277 4.517 1.00 77.44 83 ASP A CA 1
ATOM 634 C C . ASP A 1 83 ? 12.256 9.385 4.205 1.00 77.44 83 ASP A C 1
ATOM 636 O O . ASP A 1 83 ? 12.637 10.495 3.840 1.00 77.44 83 ASP A O 1
ATOM 640 N N . ILE A 1 84 ? 10.953 9.111 4.353 1.00 79.31 84 ILE A N 1
ATOM 641 C CA . ILE A 1 84 ? 9.871 10.043 3.984 1.00 79.31 84 ILE A CA 1
ATOM 642 C C . ILE A 1 84 ? 8.936 10.401 5.147 1.00 79.31 84 ILE A C 1
ATOM 644 O O . ILE A 1 84 ? 8.032 11.221 4.992 1.00 79.31 84 ILE A O 1
ATOM 648 N N . SER A 1 85 ? 9.153 9.814 6.325 1.00 81.00 85 SER A N 1
ATOM 649 C CA . SER A 1 85 ? 8.279 9.902 7.505 1.00 81.00 85 SER A CA 1
ATOM 650 C C . SER A 1 85 ? 7.977 11.341 7.932 1.00 81.00 85 SER A C 1
ATOM 652 O O . SER A 1 85 ? 6.851 11.661 8.320 1.00 81.00 85 SER A O 1
ATOM 654 N N . GLN A 1 86 ? 8.957 12.238 7.803 1.00 82.31 86 GLN A N 1
ATOM 655 C CA . GLN A 1 86 ? 8.814 13.657 8.137 1.00 82.31 86 GLN A CA 1
ATOM 656 C C . GLN A 1 86 ? 7.842 14.396 7.210 1.00 82.31 86 GLN A C 1
ATOM 658 O O . GLN A 1 86 ? 7.292 15.424 7.590 1.00 82.31 86 GLN A O 1
ATOM 663 N N . ASN A 1 87 ? 7.633 13.898 5.992 1.00 82.31 87 ASN A N 1
ATOM 664 C CA . ASN A 1 87 ? 6.797 14.535 4.972 1.00 82.31 87 ASN A CA 1
ATOM 665 C C . ASN A 1 87 ? 5.378 13.951 4.937 1.00 82.31 87 ASN A C 1
ATOM 667 O O . ASN A 1 87 ? 4.503 14.509 4.275 1.00 82.31 87 ASN A O 1
ATOM 671 N N . ILE A 1 88 ? 5.139 12.858 5.666 1.00 84.19 88 ILE A N 1
ATOM 672 C CA . ILE A 1 88 ? 3.813 12.279 5.863 1.00 84.19 88 ILE A CA 1
ATOM 673 C C . ILE A 1 88 ? 3.109 13.072 6.967 1.00 84.19 88 ILE A C 1
ATOM 675 O O . ILE A 1 88 ? 3.505 13.032 8.134 1.00 84.19 88 ILE A O 1
ATOM 679 N N . THR A 1 89 ? 2.055 13.796 6.617 1.00 86.50 89 THR A N 1
ATOM 680 C CA . THR A 1 89 ? 1.241 14.595 7.545 1.00 86.50 89 THR A CA 1
ATOM 681 C C . THR A 1 89 ? -0.176 14.045 7.626 1.00 86.50 89 THR A C 1
ATOM 683 O O . THR A 1 89 ? -0.614 13.337 6.721 1.00 86.50 89 THR A O 1
ATOM 686 N N . GLU A 1 90 ? -0.915 14.380 8.688 1.00 89.75 90 GLU A N 1
ATOM 687 C CA . GLU A 1 90 ? -2.362 14.131 8.702 1.00 89.75 90 GLU A CA 1
ATOM 688 C C . GLU A 1 90 ? -3.0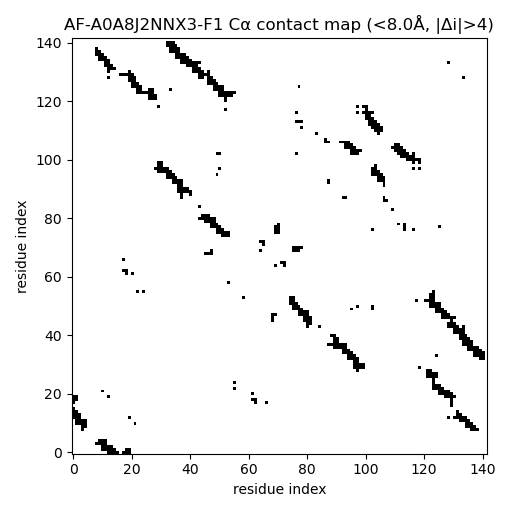19 14.791 7.488 1.00 89.75 90 GLU A C 1
ATOM 690 O O . GLU A 1 90 ? -2.619 15.872 7.052 1.00 89.75 90 GLU A O 1
ATOM 695 N N . ASN A 1 91 ? -3.995 14.095 6.919 1.00 87.62 91 ASN A N 1
ATOM 696 C CA . ASN A 1 91 ? -4.664 14.373 5.652 1.00 87.62 91 ASN A CA 1
ATOM 697 C C . ASN A 1 91 ? -3.756 14.392 4.410 1.00 87.62 91 ASN A C 1
ATOM 699 O O . ASN A 1 91 ? -4.252 14.620 3.307 1.00 87.62 91 ASN A O 1
ATOM 703 N N . GLY A 1 92 ? -2.458 14.108 4.560 1.00 85.00 92 GLY A N 1
ATOM 704 C CA . GLY A 1 92 ? -1.540 13.909 3.446 1.00 85.00 92 GLY A CA 1
ATOM 705 C C . GLY A 1 92 ? -1.882 12.637 2.675 1.00 85.00 92 GLY A C 1
ATOM 706 O O . GLY A 1 92 ? -2.254 11.623 3.271 1.00 85.00 92 GLY A O 1
ATOM 707 N N . ILE A 1 93 ? -1.750 12.702 1.350 1.00 85.44 93 ILE A N 1
ATOM 708 C CA . ILE A 1 93 ? -2.024 11.582 0.448 1.00 85.44 93 ILE A CA 1
ATOM 709 C C . ILE A 1 93 ? -0.697 11.046 -0.075 1.00 85.44 93 ILE A C 1
ATOM 711 O O . ILE A 1 93 ? 0.083 11.762 -0.701 1.00 85.44 93 ILE A O 1
ATOM 715 N N . LEU A 1 94 ? -0.457 9.772 0.202 1.00 86.44 94 LEU A N 1
ATOM 716 C CA . LEU A 1 94 ? 0.601 8.969 -0.376 1.00 86.44 94 LEU A CA 1
ATOM 717 C C . LEU A 1 94 ? 0.067 8.375 -1.683 1.00 86.44 94 LEU A C 1
ATOM 719 O O . LEU A 1 94 ? -0.552 7.313 -1.671 1.00 86.44 94 LEU A O 1
ATOM 723 N N . GLU A 1 95 ? 0.253 9.083 -2.795 1.00 86.75 95 GLU A N 1
ATOM 724 C CA . GLU A 1 95 ? -0.169 8.599 -4.112 1.00 86.75 95 GLU A CA 1
ATOM 725 C C . GLU A 1 95 ? 0.974 7.833 -4.769 1.00 86.75 95 GLU A C 1
ATOM 727 O O . GLU A 1 95 ? 2.073 8.366 -4.920 1.00 86.75 95 GLU A O 1
ATOM 732 N N . PHE A 1 96 ? 0.730 6.604 -5.210 1.00 86.69 96 PHE A N 1
ATOM 733 C CA . PHE A 1 96 ? 1.686 5.890 -6.037 1.00 86.69 96 PHE A CA 1
ATOM 734 C C . PHE A 1 96 ? 1.035 5.040 -7.119 1.00 86.69 96 PHE A C 1
ATOM 736 O O . PHE A 1 96 ? -0.104 4.599 -7.015 1.00 86.69 96 PHE A O 1
ATOM 743 N N . TYR A 1 97 ? 1.790 4.818 -8.188 1.00 87.06 97 TYR A N 1
ATOM 744 C CA . TYR A 1 97 ? 1.389 3.967 -9.300 1.00 87.06 97 TYR A CA 1
ATOM 745 C C . TYR A 1 97 ? 2.590 3.212 -9.846 1.00 87.06 97 TYR A C 1
ATOM 747 O O . TY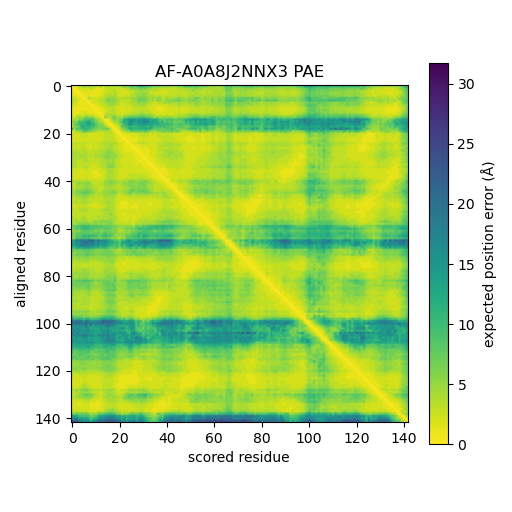R A 1 97 ? 3.739 3.651 -9.723 1.00 87.06 97 TYR A O 1
ATOM 755 N N . VAL A 1 98 ? 2.315 2.080 -10.482 1.00 85.12 98 VAL A N 1
ATOM 756 C CA . VAL A 1 98 ? 3.300 1.339 -11.263 1.00 85.12 98 VAL A CA 1
ATOM 757 C C . VAL A 1 98 ? 3.177 1.760 -12.726 1.00 85.12 98 VAL A C 1
ATOM 759 O O . VAL A 1 98 ? 2.179 1.492 -13.381 1.00 85.12 98 VAL A O 1
ATOM 762 N N . SER A 1 99 ? 4.174 2.470 -13.249 1.00 79.31 99 SER A N 1
ATOM 763 C CA . SER A 1 99 ? 4.384 2.581 -14.702 1.00 79.31 99 SER A CA 1
ATOM 764 C C . SER A 1 99 ? 4.951 1.265 -15.242 1.00 79.31 99 SER A C 1
ATOM 766 O O . SER A 1 99 ? 5.267 0.386 -14.450 1.00 79.31 99 SER A O 1
ATOM 768 N N . GLN A 1 100 ? 5.153 1.120 -16.558 1.00 63.03 100 GLN A N 1
ATOM 769 C CA . GLN A 1 100 ? 5.580 -0.155 -17.170 1.00 63.03 100 GLN A CA 1
ATOM 770 C C . GLN A 1 100 ? 6.708 -0.906 -16.425 1.00 63.03 100 GLN A C 1
ATOM 772 O O . GLN A 1 100 ? 6.694 -2.134 -16.431 1.00 63.03 100 GLN A O 1
ATOM 777 N N . VAL A 1 101 ? 7.639 -0.200 -15.761 1.00 58.12 101 VAL A N 1
ATOM 778 C CA . VAL A 1 101 ? 8.691 -0.810 -14.915 1.00 58.12 101 VAL A CA 1
ATOM 779 C C . VAL A 1 101 ? 9.002 -0.069 -13.599 1.00 58.12 101 VAL A C 1
ATOM 781 O O . VAL A 1 101 ? 9.849 -0.539 -12.836 1.00 58.12 101 VAL A O 1
ATOM 784 N N . HIS A 1 102 ? 8.359 1.076 -13.319 1.00 59.50 102 HIS A N 1
ATOM 785 C CA . HIS A 1 102 ? 8.692 1.923 -12.161 1.00 59.50 102 HIS A CA 1
ATOM 786 C C . HIS A 1 102 ? 7.505 2.142 -11.235 1.00 59.50 102 HIS A C 1
ATOM 788 O O . HIS A 1 102 ? 6.473 2.628 -11.702 1.00 59.50 102 HIS A O 1
ATOM 794 N N . LEU A 1 103 ? 7.694 1.934 -9.931 1.00 64.94 103 LEU A N 1
ATOM 795 C CA . LEU A 1 103 ? 6.839 2.546 -8.912 1.00 64.94 103 LEU A CA 1
ATOM 796 C C . LEU A 1 103 ? 7.183 4.032 -8.807 1.00 64.94 103 LEU A C 1
ATOM 798 O O . LEU A 1 103 ? 8.361 4.359 -8.697 1.00 64.94 103 LEU A O 1
ATOM 802 N N . ARG A 1 104 ? 6.188 4.922 -8.824 1.00 62.19 104 ARG A N 1
ATOM 803 C CA . ARG A 1 104 ? 6.375 6.361 -8.579 1.00 62.19 104 ARG A CA 1
ATOM 804 C C . ARG A 1 104 ? 5.529 6.816 -7.404 1.00 62.19 104 ARG A C 1
ATOM 806 O O . ARG A 1 104 ? 4.326 6.606 -7.445 1.00 62.19 104 ARG A O 1
ATOM 813 N N . LEU A 1 105 ? 6.150 7.461 -6.418 1.00 65.69 105 LEU A N 1
ATOM 814 C CA . LEU A 1 105 ? 5.459 8.153 -5.326 1.00 65.69 105 LEU A CA 1
ATOM 815 C C . LEU A 1 105 ? 5.276 9.647 -5.635 1.00 65.69 105 LEU A C 1
ATOM 817 O O . LEU A 1 105 ? 6.219 10.293 -6.093 1.00 65.69 105 LEU A O 1
ATOM 821 N N . GLY A 1 106 ? 4.104 10.195 -5.313 1.00 61.19 106 GLY A N 1
ATOM 822 C CA . GLY A 1 106 ? 3.860 11.617 -5.103 1.00 61.19 106 GLY A CA 1
ATOM 823 C C . GLY A 1 106 ? 3.460 11.883 -3.651 1.00 61.19 106 GLY A C 1
ATOM 824 O O . GLY A 1 106 ? 2.339 11.586 -3.253 1.00 61.19 106 GLY A O 1
ATOM 825 N N . LEU A 1 107 ? 4.372 12.454 -2.860 1.00 63.75 107 LEU A N 1
ATOM 826 C CA . LEU A 1 107 ? 4.079 12.965 -1.516 1.00 63.75 107 LEU A CA 1
ATOM 827 C C . LEU A 1 107 ? 4.822 14.285 -1.316 1.00 63.75 107 LEU A C 1
ATOM 829 O O . LEU A 1 107 ? 6.042 14.266 -1.211 1.00 63.75 107 LEU A O 1
ATOM 833 N N . ASN A 1 108 ? 4.120 15.421 -1.251 1.00 59.94 108 ASN A N 1
ATOM 834 C CA . ASN A 1 108 ? 4.697 16.724 -0.875 1.00 59.94 108 ASN A CA 1
ATOM 835 C C . ASN A 1 108 ? 6.053 17.056 -1.557 1.00 59.94 108 ASN A C 1
ATOM 837 O O . ASN A 1 108 ? 6.961 17.576 -0.917 1.00 59.94 108 ASN A O 1
ATOM 841 N N . ASN A 1 109 ? 6.180 16.766 -2.862 1.00 60.72 109 ASN A N 1
ATOM 842 C CA . ASN A 1 109 ? 7.387 16.899 -3.710 1.00 60.72 109 ASN A CA 1
ATOM 843 C C . ASN A 1 109 ? 8.452 15.793 -3.610 1.00 60.72 109 ASN A C 1
ATOM 845 O O . ASN A 1 109 ? 9.412 15.812 -4.382 1.00 60.72 109 ASN A O 1
ATOM 849 N N . ILE A 1 110 ? 8.277 14.790 -2.753 1.00 68.75 110 ILE A N 1
ATOM 850 C CA . ILE A 1 110 ? 9.103 13.583 -2.780 1.00 68.75 110 ILE A CA 1
ATOM 851 C C . ILE A 1 110 ? 8.697 12.712 -3.963 1.00 68.75 110 ILE A C 1
ATOM 853 O O . ILE A 1 110 ? 7.516 12.425 -4.175 1.00 68.75 110 ILE A O 1
ATOM 857 N N . ARG A 1 111 ? 9.712 12.240 -4.690 1.00 72.19 111 ARG A N 1
ATOM 858 C CA . ARG A 1 111 ? 9.591 11.209 -5.717 1.00 72.19 111 ARG A CA 1
ATOM 859 C C . ARG A 1 111 ? 10.442 10.014 -5.325 1.00 72.19 111 ARG A C 1
ATOM 861 O O . ARG A 1 111 ? 11.664 10.110 -5.296 1.00 72.19 111 ARG A O 1
ATOM 868 N N . VAL A 1 112 ? 9.790 8.889 -5.066 1.00 75.88 112 VAL A N 1
ATOM 869 C CA . VAL A 1 112 ? 10.458 7.593 -4.908 1.00 75.88 112 VAL A CA 1
ATOM 870 C C . VAL A 1 112 ? 10.289 6.810 -6.199 1.00 75.88 112 VAL A C 1
ATOM 872 O O . VAL A 1 112 ? 9.181 6.761 -6.738 1.00 75.88 112 VAL A O 1
ATOM 875 N N . VAL A 1 113 ? 11.381 6.218 -6.686 1.00 79.62 113 VAL A N 1
ATOM 876 C CA . VAL A 1 113 ? 11.390 5.341 -7.859 1.00 79.62 113 VAL A CA 1
ATOM 877 C C . VAL A 1 113 ? 11.890 3.961 -7.452 1.00 79.62 113 VAL A C 1
ATOM 879 O O . VAL A 1 113 ? 13.027 3.832 -7.007 1.00 79.62 113 VAL A O 1
ATOM 882 N N . ILE A 1 114 ? 11.057 2.933 -7.628 1.00 81.50 114 ILE A N 1
ATOM 883 C CA . ILE A 1 114 ? 11.466 1.529 -7.460 1.00 81.50 114 ILE A CA 1
ATOM 884 C C . ILE A 1 114 ? 11.487 0.871 -8.833 1.00 81.50 114 ILE A C 1
ATOM 886 O O . ILE A 1 114 ? 10.479 0.890 -9.541 1.00 81.50 114 ILE A O 1
ATOM 890 N N . ASN A 1 115 ? 12.637 0.309 -9.200 1.00 83.75 115 ASN A N 1
ATOM 891 C CA . ASN A 1 115 ? 12.873 -0.329 -10.493 1.00 83.75 115 ASN A CA 1
ATOM 892 C C . ASN A 1 115 ? 12.542 -1.826 -10.462 1.00 83.75 115 ASN A C 1
ATOM 894 O O . ASN A 1 115 ? 12.584 -2.466 -9.412 1.00 83.75 115 ASN A O 1
ATOM 898 N N . GLY A 1 116 ? 12.306 -2.397 -11.645 1.00 85.06 116 GLY A N 1
ATOM 899 C CA . GLY A 1 116 ? 12.232 -3.848 -11.829 1.00 85.06 116 GLY A CA 1
ATOM 900 C C . GLY A 1 116 ? 10.920 -4.473 -11.362 1.00 85.06 116 GLY A C 1
ATOM 901 O O . GLY A 1 116 ? 10.896 -5.668 -11.065 1.00 85.06 116 GLY A O 1
ATOM 902 N N . VAL A 1 117 ? 9.845 -3.681 -11.285 1.00 89.06 117 VAL A N 1
ATOM 903 C CA . VAL A 1 117 ? 8.506 -4.195 -10.979 1.00 89.06 117 VAL A CA 1
ATOM 904 C C . VAL A 1 117 ? 8.033 -5.083 -12.130 1.00 89.06 117 VAL A C 1
ATOM 906 O O . VAL A 1 117 ? 8.005 -4.643 -13.279 1.00 89.06 117 VAL A O 1
ATOM 909 N N . ASP A 1 118 ? 7.671 -6.336 -11.839 1.00 90.00 118 ASP A N 1
ATOM 910 C CA . ASP A 1 118 ? 7.188 -7.270 -12.861 1.00 90.00 118 ASP A CA 1
ATOM 911 C C . ASP A 1 118 ? 5.707 -7.024 -13.168 1.00 90.00 118 ASP A C 1
ATOM 913 O O . ASP A 1 118 ? 4.817 -7.587 -12.531 1.00 90.00 118 ASP A O 1
ATOM 917 N N . THR A 1 119 ? 5.452 -6.193 -14.174 1.00 90.69 119 THR A N 1
ATOM 918 C CA . THR A 1 119 ? 4.107 -5.819 -14.635 1.00 90.69 119 THR A CA 1
ATOM 919 C C . THR A 1 119 ? 3.437 -6.867 -15.526 1.00 90.69 119 THR A C 1
ATOM 921 O O . THR A 1 119 ? 2.309 -6.666 -15.969 1.00 90.69 119 THR A O 1
ATOM 924 N N . ARG A 1 120 ? 4.088 -8.012 -15.789 1.00 90.88 120 ARG A N 1
ATOM 925 C CA . ARG A 1 120 ? 3.494 -9.119 -16.568 1.00 90.88 120 ARG A CA 1
ATOM 926 C C . ARG A 1 120 ? 2.534 -9.970 -15.738 1.00 90.88 120 ARG A C 1
ATOM 928 O O . ARG A 1 120 ? 1.850 -10.833 -16.283 1.00 90.88 120 ARG A O 1
ATOM 935 N N . ARG A 1 121 ? 2.527 -9.779 -14.418 1.00 91.81 121 ARG A N 1
ATOM 936 C CA . ARG A 1 121 ? 1.639 -10.457 -13.469 1.00 91.81 121 ARG A CA 1
ATOM 937 C C . ARG A 1 121 ? 0.707 -9.433 -12.820 1.00 91.81 121 ARG A C 1
ATOM 939 O O . ARG A 1 121 ? 1.083 -8.266 -12.739 1.00 91.81 121 ARG A O 1
ATOM 946 N N . PRO A 1 122 ? -0.472 -9.855 -12.331 1.00 94.44 122 PRO A N 1
ATOM 947 C CA . PRO A 1 122 ? -1.314 -8.995 -11.510 1.00 94.44 122 PRO A CA 1
ATOM 948 C C . PRO A 1 122 ? -0.531 -8.448 -10.311 1.00 94.44 122 PRO A C 1
ATOM 950 O O . PRO A 1 122 ? 0.267 -9.171 -9.707 1.00 94.44 122 PRO A O 1
ATOM 953 N N . LEU A 1 123 ? -0.754 -7.174 -9.992 1.00 94.88 123 LEU A N 1
ATOM 954 C CA . LEU A 1 123 ? -0.094 -6.475 -8.895 1.00 94.88 123 LEU A CA 1
ATOM 955 C C . LEU A 1 123 ? -1.132 -5.974 -7.901 1.00 94.88 123 LEU A C 1
ATOM 957 O O . LEU A 1 123 ? -2.126 -5.391 -8.309 1.00 94.88 123 LEU A O 1
ATOM 961 N N . TRP A 1 124 ? -0.882 -6.137 -6.609 1.00 95.00 124 TRP A N 1
ATOM 962 C CA . TRP A 1 124 ? -1.683 -5.552 -5.535 1.00 95.00 124 TRP A CA 1
ATOM 963 C C . TRP A 1 124 ? -0.875 -4.463 -4.853 1.00 95.00 124 TRP A C 1
ATOM 965 O O . TRP A 1 124 ? 0.330 -4.635 -4.641 1.00 95.00 124 TRP A O 1
ATOM 975 N N . ALA A 1 125 ? -1.519 -3.349 -4.506 1.00 92.81 125 ALA A N 1
ATOM 976 C CA . ALA A 1 125 ? -0.861 -2.357 -3.670 1.00 92.81 125 ALA A CA 1
ATOM 977 C C . ALA A 1 125 ? -0.782 -2.889 -2.240 1.00 92.81 125 ALA A C 1
ATOM 979 O O . ALA A 1 125 ? -1.714 -3.528 -1.753 1.00 92.81 125 ALA A O 1
ATOM 980 N N . VAL A 1 126 ? 0.345 -2.639 -1.584 1.00 92.50 126 VAL A N 1
ATOM 981 C CA . VAL A 1 126 ? 0.625 -3.085 -0.221 1.00 92.50 126 VAL A CA 1
ATOM 982 C C . VAL A 1 126 ? 1.065 -1.906 0.631 1.00 92.50 126 VAL A C 1
ATOM 984 O O . VAL A 1 126 ? 1.824 -1.045 0.179 1.00 92.50 126 VAL A O 1
ATOM 987 N N . LEU A 1 127 ? 0.597 -1.891 1.873 1.00 90.44 127 LEU A N 1
ATOM 988 C CA . LEU A 1 127 ? 0.954 -0.915 2.888 1.00 90.44 127 LEU A CA 1
ATOM 989 C C . LEU A 1 127 ? 1.286 -1.658 4.185 1.00 90.44 127 LEU A C 1
ATOM 991 O O . LEU A 1 127 ? 0.442 -2.352 4.744 1.00 90.44 127 LEU A O 1
ATOM 995 N N . ASP A 1 128 ? 2.516 -1.514 4.661 1.00 89.31 128 ASP A N 1
ATOM 996 C CA . ASP A 1 128 ? 2.929 -1.932 5.996 1.00 89.31 128 ASP A CA 1
ATOM 997 C C . ASP A 1 128 ? 2.822 -0.726 6.934 1.00 89.31 128 ASP A C 1
ATOM 999 O O . ASP A 1 128 ? 3.676 0.162 6.939 1.00 89.31 128 ASP A O 1
ATOM 1003 N N . VAL A 1 129 ? 1.738 -0.679 7.707 1.00 85.31 129 VAL A N 1
ATOM 1004 C CA . VAL A 1 129 ? 1.410 0.407 8.640 1.00 85.31 129 VAL A CA 1
ATOM 1005 C C . VAL A 1 129 ? 2.009 0.176 10.026 1.00 85.31 129 VAL A C 1
ATOM 1007 O O . VAL A 1 129 ? 1.397 0.535 11.034 1.00 85.31 129 VAL A O 1
ATOM 1010 N N . TYR A 1 130 ? 3.191 -0.444 10.098 1.00 85.06 130 TYR A N 1
ATOM 1011 C CA . TYR A 1 130 ? 3.896 -0.637 11.359 1.00 85.06 130 TYR A CA 1
ATOM 1012 C C . TYR A 1 130 ? 4.004 0.683 12.131 1.00 85.06 130 TYR A C 1
ATOM 1014 O O . TYR A 1 130 ? 4.588 1.663 11.663 1.00 85.06 130 TYR A O 1
ATOM 1022 N N . GLY A 1 131 ? 3.401 0.708 13.317 1.00 81.62 131 GLY A N 1
ATOM 1023 C CA . GLY A 1 131 ? 3.232 1.923 14.091 1.00 81.62 131 GLY A CA 1
ATOM 1024 C C . GLY A 1 131 ? 2.150 1.802 15.161 1.00 81.62 131 GLY A C 1
ATOM 1025 O O . GLY A 1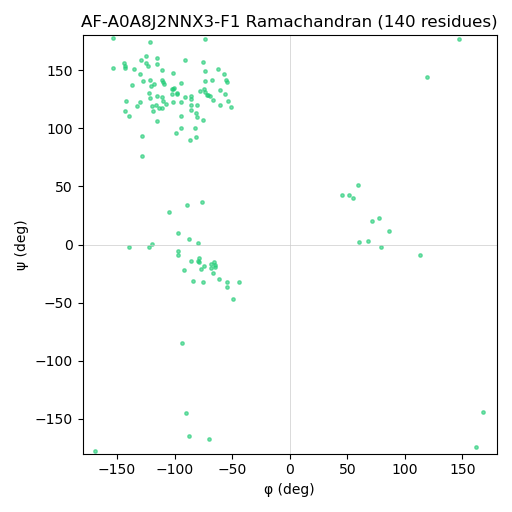 131 ? 1.594 0.728 15.394 1.00 81.62 131 GLY A O 1
ATOM 1026 N N . HIS A 1 132 ? 1.857 2.916 15.828 1.00 85.81 132 HIS A N 1
ATOM 1027 C CA . HIS A 1 132 ? 0.899 2.996 16.929 1.00 85.81 132 HIS A CA 1
ATOM 1028 C C . HIS A 1 132 ? 0.014 4.239 16.799 1.00 85.81 132 HIS A C 1
ATOM 1030 O O . HIS A 1 132 ? 0.527 5.325 16.533 1.00 85.81 132 HIS A O 1
ATOM 1036 N N . ASN A 1 133 ? -1.295 4.102 17.050 1.00 88.38 133 ASN A N 1
ATOM 1037 C CA . ASN A 1 133 ? -2.310 5.158 16.894 1.00 88.38 133 ASN A CA 1
ATOM 1038 C C . ASN A 1 133 ? -2.347 5.794 15.492 1.00 88.38 133 ASN A C 1
ATOM 1040 O O . ASN A 1 133 ? -2.489 7.007 15.351 1.00 88.38 133 ASN A O 1
ATOM 1044 N N . ILE A 1 134 ? -2.202 4.974 14.455 1.00 90.69 134 ILE A N 1
ATOM 1045 C CA . ILE A 1 134 ? -2.241 5.390 13.056 1.00 90.69 134 ILE A CA 1
ATOM 1046 C C . ILE A 1 134 ? -3.512 4.882 12.387 1.00 90.69 134 ILE A C 1
ATOM 1048 O O . ILE A 1 134 ? -3.895 3.722 12.553 1.00 90.69 134 ILE A O 1
ATOM 1052 N N . THR A 1 135 ? -4.126 5.746 11.582 1.00 93.31 135 THR A N 1
ATOM 1053 C CA . THR A 1 135 ? -5.278 5.392 10.747 1.00 93.31 135 THR A CA 1
ATOM 1054 C C . THR A 1 135 ? -5.033 5.848 9.316 1.00 93.31 135 THR A C 1
ATOM 1056 O O . THR A 1 135 ? -4.840 7.039 9.083 1.00 93.31 135 THR A O 1
ATOM 1059 N N . TRP A 1 136 ? -5.080 4.921 8.363 1.00 92.38 136 TRP A N 1
ATOM 1060 C CA . TRP A 1 136 ? -5.014 5.199 6.928 1.00 92.38 136 TRP A CA 1
ATOM 1061 C C . TRP A 1 136 ? -6.355 4.898 6.269 1.00 92.38 136 TRP A C 1
ATOM 1063 O O . TRP A 1 136 ? -7.064 3.990 6.697 1.00 92.38 136 TRP A O 1
ATOM 1073 N N . THR A 1 137 ? -6.675 5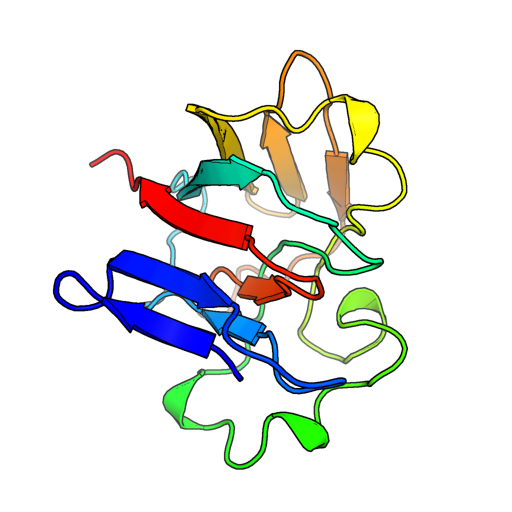.619 5.202 1.00 93.25 137 THR A N 1
ATOM 1074 C CA . THR A 1 137 ? -7.750 5.245 4.282 1.00 93.25 137 THR A CA 1
ATOM 1075 C C . THR A 1 137 ? -7.211 5.072 2.876 1.00 93.25 137 THR A C 1
ATOM 1077 O O . THR A 1 137 ? -6.343 5.829 2.437 1.00 93.25 137 THR A O 1
ATOM 1080 N N . LEU A 1 138 ? -7.738 4.079 2.172 1.00 90.31 138 LEU A N 1
ATOM 1081 C CA . LEU A 1 138 ? -7.596 3.947 0.735 1.00 90.31 138 LEU A CA 1
ATOM 1082 C C . LEU A 1 138 ? -8.403 5.068 0.064 1.00 90.31 138 LEU A C 1
ATOM 1084 O O . LEU A 1 138 ? -9.576 5.269 0.374 1.00 90.31 138 LEU A O 1
ATOM 1088 N N . ASP A 1 139 ? -7.745 5.801 -0.821 1.00 79.94 139 ASP A N 1
ATOM 1089 C CA . ASP A 1 139 ? -8.269 6.918 -1.601 1.00 79.94 139 ASP A CA 1
ATOM 1090 C C . ASP A 1 139 ? -7.915 6.624 -3.067 1.00 79.94 139 ASP A C 1
ATOM 1092 O O . ASP A 1 139 ? -6.907 7.082 -3.609 1.00 79.94 139 ASP A O 1
ATOM 1096 N N . THR A 1 140 ? -8.655 5.699 -3.683 1.00 65.56 140 THR A N 1
ATOM 1097 C CA . T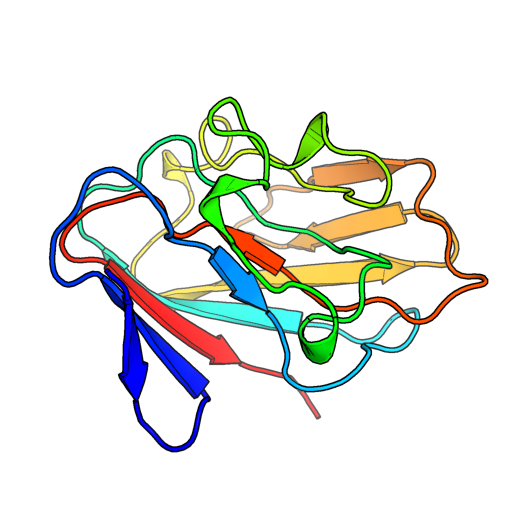HR A 1 140 ? -8.485 5.379 -5.106 1.00 65.56 140 THR A CA 1
ATOM 1098 C C . THR A 1 140 ? -9.210 6.425 -5.938 1.00 65.56 140 THR A C 1
ATOM 1100 O O . THR A 1 140 ? -10.429 6.567 -5.829 1.00 65.56 140 THR A O 1
ATOM 1103 N N . TYR A 1 141 ? -8.470 7.128 -6.792 1.00 56.12 141 TYR A N 1
ATOM 1104 C CA . TYR A 1 141 ? -9.045 8.000 -7.809 1.00 56.12 141 TYR A CA 1
ATOM 1105 C C . TYR A 1 141 ? -9.605 7.120 -8.933 1.00 56.12 141 TYR A C 1
ATOM 1107 O O . TYR A 1 141 ? -8.830 6.518 -9.676 1.00 56.12 141 TYR A O 1
ATOM 1115 N N . ASN A 1 142 ? -10.933 7.009 -9.017 1.00 46.88 142 ASN A N 1
ATOM 1116 C CA . ASN A 1 142 ? -11.605 6.506 -10.219 1.00 46.88 142 ASN A CA 1
ATOM 1117 C C . ASN A 1 142 ? -11.571 7.564 -11.324 1.00 46.88 142 ASN A C 1
ATOM 1119 O O . ASN A 1 142 ? -11.803 8.751 -10.996 1.00 46.88 142 ASN A O 1
#

pLDDT: mean 83.5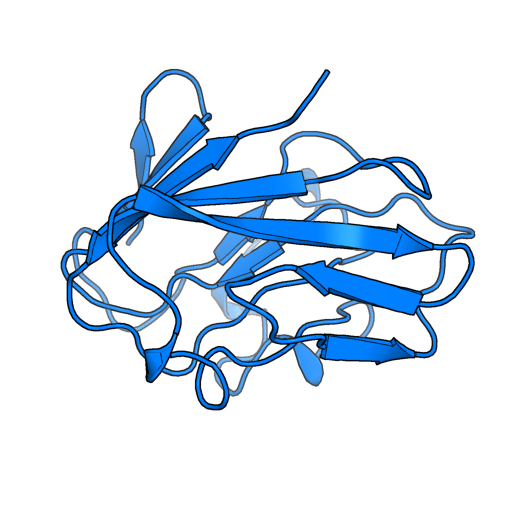2, std 10.29, range [46.88, 95.0]

Secondary structure (DSSP, 8-state):
-EEEEGGGTEEEE-S-SS--EEE-SSPBPTT--EEEEEEE--EE-S-EEEEESS-GGG---GGGS-TT-GGGSTTEEEEESTTTGGG--TT-EEEEEE-SSEEEEEBTTB--EEE---TTS-BEEEEE--EES-EEEEEE--

Foldseek 3Di:
DWDADDVRFKTWDDDDQFDQKDWDQFFDAAVFKKKKAWQWDDFFDFKWKDKFLDNPVPCPDRVVQDPVYNCPPPRTFIDTCPVVVVQRDHRWIFMWGHHPFWIWTDTPPDTDTTGGNDNVGGMMIMTRRRGHRIMMGIDGDD

InterPro domains:
  IPR006573 Neuralized homology repeat (NHR) domain [PF07177] (1-132)
  IPR006573 Neuralized homology repeat (NHR) domain [PS51065] (1-141)
  IPR006573 Neuralized homology repeat (NHR) domain [SM00588] (1-109)
  IPR037962 Neuralized [PTHR12429] (2-132)

Organism: NCBI:txid39272

Mean predicted aligned error: 5.54 Å

Sequence (142 aa):
NIEILQGGTVAKTIQGYSRFIVFTDRPVNVNEKVGFRLLQKGWLGAGGFGFTNKDPASIRNLADLNPHGLGTTPGFWTSSFTDISQNITENGILEFYVSQVHLRLGLNNIRVVINGVDTRRPLWAVLDVYGHNITWTLDTYN

Nearest PDB structures (foldseek):
  6rpy-assembly1_A  TM=7.126E-01  e=1.129E-04  Mus musculus
  5cbl-assembly1_A  TM=4.503E-01  e=7.694E-02  Homo sapiens
  6fvm-assembly1_B  TM=5.751E-01  e=1.069E+00  Escherichia coli O157:H7
  6fvl-assembly1_B  TM=5.726E-01  e=1.954E+00  Escherichia coli K-12
  6e8e-assembly1_B  TM=3.557E-01  e=7.284E-01  Escherichia coli K-12

Radius of gyration: 13.72 Å; Cα contacts (8 Å, |Δi|>4): 334; chains: 1; bounding box: 30×35×36 Å